Protein AF-A0A947FQ10-F1 (afdb_monomer)

pLDDT: mean 89.3, std 8.46, range [59.41, 98.75]

Mean predicted aligned error: 6.43 Å

Secondary structure (DSSP, 8-state):
-HHHHHHTTT--HHHHHHHHHHHHHHHHHHHHHHHHT-BTTB-TTS-B-SSTTHHHHHHTT-

Foldseek 3Di:
DVVCVVVVVVPDPVVVVVVVVVVVVVVVVVVCQQVVQADVQAGPVRAGVDPVCNVVVVVVVD

Radius of gyration: 19.17 Å; Cα contacts (8 Å, |Δi|>4): 26; chains: 1; bounding box: 40×21×50 Å

Solvent-accessible surface area (backbone atoms only — not comparable to full-atom values): 3745 Å² total; per-residue (Å²): 112,71,61,50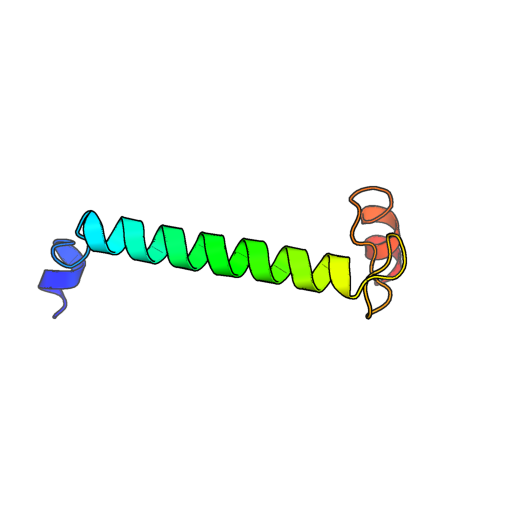,66,74,68,43,78,79,70,42,73,67,55,52,50,52,52,50,53,50,53,50,51,52,52,52,52,49,52,50,52,50,61,73,54,27,62,86,60,27,30,81,84,74,43,62,74,44,77,78,60,37,68,58,59,58,65,73,73,115

Structure (mmCIF, N/CA/C/O backbone):
data_AF-A0A947FQ10-F1
#
_entry.id   AF-A0A947FQ10-F1
#
loop_
_atom_site.group_PDB
_atom_site.id
_atom_site.type_symbol
_atom_site.label_atom_id
_atom_site.label_alt_id
_atom_site.label_comp_id
_atom_site.label_asym_id
_atom_site.label_entity_id
_atom_site.label_seq_id
_atom_site.pdbx_PDB_ins_code
_atom_site.Cartn_x
_atom_site.Cartn_y
_atom_site.Cartn_z
_atom_site.occupancy
_atom_site.B_iso_or_equiv
_atom_site.auth_seq_id
_atom_site.auth_comp_id
_atom_site.auth_asym_id
_atom_site.auth_atom_id
_atom_site.pdbx_PDB_model_num
ATOM 1 N N . MET A 1 1 ? -6.466 1.406 31.466 1.00 63.25 1 MET A N 1
ATOM 2 C CA . MET A 1 1 ? -5.847 1.442 30.118 1.00 63.25 1 MET A CA 1
ATOM 3 C C . MET A 1 1 ? -5.700 0.043 29.525 1.00 63.25 1 MET A C 1
ATOM 5 O O . MET A 1 1 ? -6.328 -0.212 28.509 1.00 63.25 1 MET A O 1
ATOM 9 N N . LEU A 1 2 ? -4.972 -0.878 30.174 1.00 81.19 2 LEU A N 1
ATOM 10 C CA . LEU A 1 2 ? -4.835 -2.282 29.733 1.00 81.19 2 LEU A CA 1
ATOM 11 C C . LEU A 1 2 ? -6.169 -3.045 29.623 1.00 81.19 2 LEU A C 1
ATOM 13 O O . LEU A 1 2 ? -6.352 -3.813 28.687 1.00 81.19 2 LEU A O 1
ATOM 17 N N . SER A 1 3 ? -7.119 -2.792 30.529 1.00 82.38 3 SER A N 1
ATOM 18 C CA . SER A 1 3 ? -8.467 -3.382 30.488 1.00 82.38 3 SER A CA 1
ATOM 19 C C . SER A 1 3 ? -9.225 -3.046 29.202 1.00 82.38 3 SER A C 1
ATOM 21 O O . SER A 1 3 ? -9.695 -3.935 28.512 1.00 82.38 3 SER A O 1
ATOM 23 N N . SER A 1 4 ? -9.245 -1.770 28.809 1.00 80.88 4 SER A N 1
ATOM 24 C CA . SER A 1 4 ? -9.908 -1.332 27.572 1.00 80.88 4 SER A CA 1
ATOM 25 C C . SER A 1 4 ? -9.325 -2.010 26.326 1.00 80.88 4 SER A C 1
ATOM 27 O O . SER A 1 4 ? -10.077 -2.415 25.444 1.00 80.88 4 SER A O 1
ATOM 29 N N . LEU A 1 5 ? -7.998 -2.200 26.272 1.00 83.75 5 LEU A N 1
ATOM 30 C CA . LEU A 1 5 ? -7.350 -2.934 25.181 1.00 83.75 5 LEU A CA 1
ATOM 31 C C . LEU A 1 5 ? -7.767 -4.408 25.148 1.00 83.75 5 LEU A C 1
ATOM 33 O O . LEU A 1 5 ? -8.063 -4.913 24.069 1.00 83.75 5 LEU A O 1
ATOM 37 N N . ARG A 1 6 ? -7.822 -5.066 26.314 1.00 87.75 6 ARG A N 1
ATOM 38 C CA . ARG A 1 6 ? -8.246 -6.466 26.462 1.00 87.75 6 ARG A CA 1
ATOM 39 C C . ARG A 1 6 ? -9.702 -6.678 26.048 1.00 87.75 6 ARG A C 1
ATOM 41 O O . ARG A 1 6 ? -9.995 -7.650 25.363 1.00 87.75 6 ARG A O 1
ATOM 48 N N . ASP A 1 7 ? -10.586 -5.778 26.459 1.00 87.56 7 ASP A N 1
ATOM 49 C CA . ASP A 1 7 ? -12.031 -5.934 26.273 1.00 87.56 7 ASP A CA 1
ATOM 50 C C . ASP A 1 7 ? -12.496 -5.456 24.888 1.00 87.56 7 ASP A C 1
ATOM 52 O O . ASP A 1 7 ? -13.658 -5.616 24.527 1.00 87.56 7 ASP A O 1
ATOM 56 N N . GLY A 1 8 ? -11.605 -4.838 24.100 1.00 86.19 8 GLY A N 1
ATOM 57 C CA . GLY A 1 8 ? -11.900 -4.410 22.730 1.00 86.19 8 GLY A CA 1
ATOM 58 C C . GLY A 1 8 ? -12.952 -3.303 22.628 1.00 86.19 8 GLY A C 1
ATOM 59 O O . GLY A 1 8 ? -13.379 -2.962 21.529 1.00 86.19 8 GLY A O 1
ATOM 60 N N . ASN A 1 9 ? -13.339 -2.690 23.749 1.00 85.69 9 ASN A N 1
ATOM 61 C CA . ASN A 1 9 ? -14.441 -1.725 23.828 1.00 85.69 9 ASN A CA 1
ATOM 62 C C . ASN A 1 9 ? -14.188 -0.442 23.004 1.00 85.69 9 ASN A C 1
ATOM 64 O O . ASN A 1 9 ? -15.086 0.354 22.745 1.00 85.69 9 ASN A O 1
ATOM 68 N N . TRP A 1 10 ? -12.940 -0.233 22.579 1.00 85.56 10 TRP A N 1
ATOM 69 C CA . TRP A 1 10 ? -12.509 0.852 21.701 1.00 85.56 10 TRP A CA 1
ATOM 70 C C . TRP A 1 10 ? -12.717 0.566 20.203 1.00 85.56 10 TRP A C 1
ATOM 72 O O . TRP A 1 10 ? -12.571 1.493 19.396 1.00 85.56 10 TRP A O 1
ATOM 82 N N . LEU A 1 11 ? -13.013 -0.683 19.821 1.00 87.25 11 LEU A N 1
ATOM 83 C CA . LEU A 1 11 ? -13.162 -1.158 18.444 1.00 87.25 11 LEU A CA 1
ATOM 84 C C . LEU A 1 11 ? -14.649 -1.342 18.098 1.00 87.25 11 LEU A C 1
ATOM 86 O O . LEU A 1 11 ? -15.160 -2.449 17.958 1.00 87.25 11 LEU A O 1
ATOM 90 N N . GLY A 1 12 ? -15.358 -0.221 17.970 1.00 93.12 12 GLY A N 1
ATOM 91 C CA . GLY A 1 12 ? -16.739 -0.210 17.485 1.00 93.12 12 GLY A CA 1
ATOM 92 C C . GLY A 1 12 ? -16.831 -0.311 15.958 1.00 93.12 12 GLY A C 1
ATOM 93 O O . GLY A 1 12 ? -15.894 0.048 15.243 1.00 93.12 12 GLY A O 1
ATOM 94 N N . ILE A 1 13 ? -18.002 -0.710 15.450 1.00 93.75 13 ILE A N 1
ATOM 95 C CA . ILE A 1 13 ? -18.251 -0.868 14.005 1.00 93.75 13 ILE A CA 1
ATOM 96 C C . ILE A 1 13 ? -17.985 0.412 13.202 1.00 93.75 13 ILE A C 1
ATOM 98 O O . ILE A 1 13 ? -17.431 0.360 12.106 1.00 93.75 13 ILE A O 1
ATOM 102 N N . GLU A 1 14 ? -18.307 1.569 13.782 1.00 94.19 14 GLU A N 1
ATOM 103 C CA . GLU A 1 14 ? -18.053 2.880 13.183 1.00 94.19 14 GLU A CA 1
ATOM 104 C C . GLU A 1 14 ? -16.552 3.143 13.028 1.00 94.19 14 GLU A C 1
ATOM 106 O O . GLU A 1 14 ? -16.092 3.597 11.980 1.00 94.19 14 GLU A O 1
ATOM 111 N N . ARG A 1 15 ? -15.756 2.796 14.046 1.00 94.56 15 ARG A N 1
ATOM 112 C CA . ARG A 1 15 ? -14.301 2.954 14.001 1.00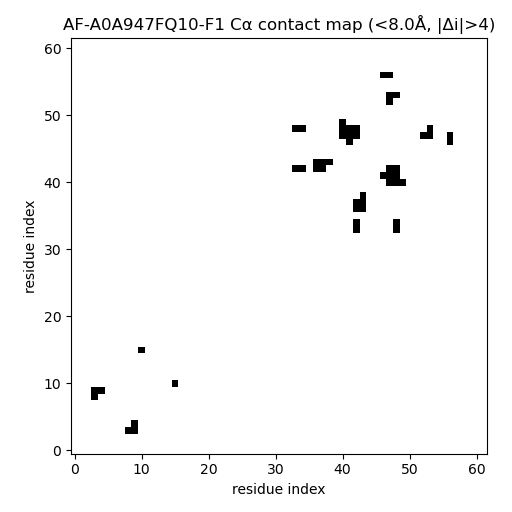 94.56 15 ARG A CA 1
ATOM 113 C C . ARG A 1 15 ? -13.681 2.014 12.975 1.00 94.56 15 ARG A C 1
ATOM 115 O O . ARG A 1 15 ? -12.835 2.449 12.199 1.00 94.56 15 ARG A O 1
ATOM 122 N N . THR A 1 16 ? -14.125 0.760 12.942 1.00 95.50 16 THR A N 1
ATOM 123 C CA . THR A 1 16 ? -13.673 -0.224 11.953 1.00 95.50 16 THR A CA 1
ATOM 124 C C . THR A 1 16 ? -13.955 0.259 10.536 1.00 95.50 16 THR A C 1
ATOM 126 O O . THR A 1 16 ? -13.053 0.258 9.703 1.00 95.50 16 THR A O 1
ATOM 129 N N . ARG A 1 17 ? -15.171 0.756 10.273 1.00 97.25 17 ARG A N 1
ATOM 130 C CA . ARG A 1 17 ? -15.543 1.299 8.963 1.00 97.25 17 ARG A CA 1
ATOM 131 C C . ARG A 1 17 ? -14.688 2.506 8.588 1.00 97.25 17 ARG A C 1
ATOM 133 O O . ARG A 1 17 ? -14.176 2.543 7.477 1.00 97.25 17 ARG A O 1
ATOM 140 N N . ARG A 1 18 ? -14.465 3.451 9.507 1.00 97.50 18 ARG A N 1
ATOM 141 C CA . ARG A 1 18 ? -13.586 4.608 9.255 1.00 97.50 18 ARG A CA 1
ATOM 142 C C . ARG A 1 18 ? -12.167 4.186 8.901 1.00 97.50 18 ARG A C 1
ATOM 144 O O . ARG A 1 18 ? -11.636 4.663 7.906 1.00 97.50 18 ARG A O 1
ATOM 151 N N . ILE A 1 19 ? -11.566 3.291 9.686 1.00 97.25 19 ILE A N 1
ATOM 152 C CA . ILE A 1 19 ? -10.205 2.804 9.426 1.00 97.25 19 ILE A CA 1
ATOM 153 C C . ILE A 1 19 ? -10.150 2.091 8.072 1.00 97.25 19 ILE A C 1
ATOM 155 O O . ILE A 1 19 ? -9.260 2.384 7.279 1.00 97.25 19 ILE A O 1
ATOM 159 N N . ALA A 1 20 ? -11.119 1.222 7.770 1.00 97.75 20 ALA A N 1
ATOM 160 C CA . ALA A 1 20 ? -11.200 0.533 6.485 1.00 97.75 20 ALA A CA 1
ATOM 161 C C . ALA A 1 20 ? -11.314 1.514 5.305 1.00 97.75 20 ALA A C 1
ATOM 163 O O . ALA A 1 20 ? -10.573 1.384 4.335 1.00 97.75 20 ALA A O 1
ATOM 164 N N . THR A 1 21 ? -12.173 2.534 5.400 1.00 98.44 21 THR A N 1
ATOM 165 C CA . THR A 1 21 ? -12.317 3.560 4.356 1.00 98.44 21 THR A CA 1
ATOM 166 C C . THR A 1 21 ? -11.042 4.384 4.182 1.00 98.44 21 THR A C 1
ATOM 168 O O . THR A 1 21 ? -10.656 4.671 3.052 1.00 98.44 21 THR A O 1
ATOM 171 N N . ILE A 1 22 ? -10.356 4.741 5.274 1.00 98.50 22 ILE A N 1
ATOM 172 C CA . ILE A 1 22 ? -9.072 5.457 5.207 1.00 98.50 22 ILE A CA 1
ATOM 173 C C . ILE A 1 22 ? -8.019 4.591 4.512 1.00 98.50 22 ILE A C 1
ATOM 175 O O . ILE A 1 22 ? -7.347 5.068 3.602 1.00 98.50 22 ILE A O 1
ATOM 179 N N . MET A 1 23 ? -7.893 3.320 4.903 1.00 98.56 23 MET A N 1
ATOM 180 C CA . MET A 1 23 ? -6.948 2.388 4.278 1.00 98.56 23 MET A CA 1
ATOM 181 C C . MET A 1 23 ? -7.249 2.191 2.792 1.00 98.56 23 MET A C 1
ATOM 183 O O . MET A 1 23 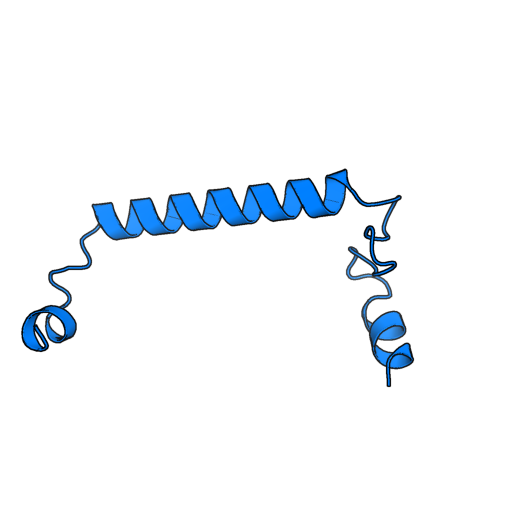? -6.330 2.218 1.978 1.00 98.56 23 MET A O 1
ATOM 187 N N . LEU A 1 24 ? -8.528 2.065 2.425 1.00 98.62 24 LEU A N 1
ATOM 188 C CA . LEU A 1 24 ? -8.951 1.986 1.030 1.00 98.62 24 LEU A CA 1
ATOM 189 C C . LEU A 1 24 ? -8.551 3.248 0.256 1.00 98.62 24 LEU A C 1
ATOM 191 O O . LEU A 1 24 ? -7.946 3.144 -0.806 1.00 98.62 24 LEU A O 1
ATOM 195 N N . GLY A 1 25 ? -8.846 4.432 0.798 1.00 98.75 25 GLY A N 1
ATOM 196 C CA . GLY A 1 25 ? -8.500 5.706 0.169 1.00 98.75 25 GLY A CA 1
ATOM 197 C C . GLY A 1 25 ? -6.993 5.876 -0.025 1.00 98.75 25 GLY A C 1
ATOM 198 O O . GLY A 1 25 ? -6.556 6.259 -1.107 1.00 98.75 25 GLY A O 1
ATOM 199 N N . LEU A 1 26 ? -6.192 5.528 0.987 1.00 98.62 26 LEU A N 1
ATOM 200 C CA . LEU A 1 26 ? -4.731 5.542 0.890 1.00 98.62 26 LEU A CA 1
ATOM 201 C C . LEU A 1 26 ? -4.217 4.538 -0.146 1.00 98.62 26 LEU A C 1
ATOM 203 O O . LEU A 1 26 ? -3.333 4.880 -0.925 1.00 98.62 26 LEU A O 1
ATOM 207 N N . GLY A 1 27 ? -4.783 3.330 -0.193 1.00 98.06 27 GLY A N 1
ATOM 208 C CA . GLY A 1 27 ? -4.418 2.317 -1.182 1.00 98.06 27 GLY A CA 1
ATOM 209 C C . GLY A 1 27 ? -4.701 2.775 -2.612 1.00 98.06 27 GLY A C 1
ATOM 210 O O . GLY A 1 27 ? -3.827 2.695 -3.471 1.00 98.06 27 GLY A O 1
ATOM 211 N N . VAL A 1 28 ? -5.891 3.329 -2.857 1.00 98.50 28 VAL A N 1
ATOM 212 C CA . VAL A 1 28 ? -6.265 3.884 -4.167 1.00 98.50 28 VAL A CA 1
ATOM 213 C C . VAL A 1 28 ? -5.361 5.053 -4.548 1.00 98.50 28 VAL A C 1
ATOM 215 O O . VAL A 1 28 ? -4.867 5.090 -5.672 1.00 98.50 28 VAL A O 1
ATOM 218 N N . LEU A 1 29 ? -5.104 5.982 -3.621 1.00 98.44 29 LEU A N 1
ATOM 219 C CA . LEU A 1 29 ? -4.197 7.105 -3.860 1.00 98.44 29 LEU A CA 1
ATOM 220 C C . LEU A 1 29 ? -2.794 6.615 -4.222 1.00 98.44 29 LEU A C 1
ATOM 222 O O . LEU A 1 29 ? -2.176 7.150 -5.140 1.00 98.44 29 LEU A O 1
ATOM 226 N N . TRP A 1 30 ? -2.297 5.590 -3.527 1.00 96.62 30 TRP A N 1
ATOM 227 C CA . TRP A 1 30 ? -0.956 5.087 -3.784 1.00 96.62 30 TRP A CA 1
ATOM 228 C C . TRP A 1 30 ? -0.866 4.403 -5.155 1.00 96.62 30 TRP A C 1
ATOM 230 O O . TRP A 1 30 ? 0.049 4.669 -5.927 1.00 96.62 30 TRP A O 1
ATOM 240 N N . LEU A 1 31 ? -1.866 3.600 -5.523 1.00 94.50 31 LEU A N 1
ATOM 241 C CA . LEU A 1 31 ? -1.945 3.029 -6.869 1.00 94.50 31 LEU A CA 1
ATOM 242 C C . LEU A 1 31 ? -2.027 4.125 -7.941 1.00 94.50 31 LEU A C 1
ATOM 244 O O . LEU A 1 31 ? -1.309 4.061 -8.934 1.00 94.50 31 LEU A O 1
ATOM 248 N N . ALA A 1 32 ? -2.846 5.157 -7.727 1.00 96.06 32 ALA A N 1
ATOM 249 C CA . ALA A 1 32 ? -2.981 6.266 -8.667 1.00 96.06 32 ALA A CA 1
ATOM 250 C C . ALA A 1 32 ? -1.661 7.025 -8.867 1.00 96.06 32 ALA A C 1
ATOM 252 O O . ALA A 1 32 ? -1.306 7.346 -9.996 1.00 96.06 32 ALA A O 1
ATOM 253 N N . LEU A 1 33 ? -0.914 7.283 -7.793 1.00 95.56 33 LEU A N 1
ATOM 254 C CA . LEU A 1 33 ? 0.401 7.919 -7.874 1.00 95.56 33 LEU A CA 1
ATOM 255 C C . LEU A 1 33 ? 1.441 7.007 -8.538 1.00 95.56 33 LEU A C 1
ATOM 257 O O . LEU A 1 33 ? 2.231 7.496 -9.342 1.00 95.56 33 LEU A O 1
ATOM 261 N N . LEU A 1 34 ? 1.439 5.703 -8.244 1.00 93.62 34 LEU A N 1
ATOM 262 C CA . LEU A 1 34 ? 2.360 4.741 -8.856 1.00 93.62 34 LEU A CA 1
ATOM 263 C C . LEU A 1 34 ? 2.175 4.701 -10.377 1.00 93.62 34 LEU A C 1
ATOM 265 O O . LEU A 1 34 ? 3.132 4.916 -11.112 1.00 93.62 34 LEU A O 1
ATOM 269 N N . TRP A 1 35 ? 0.940 4.505 -10.842 1.00 92.19 35 TRP A N 1
ATOM 270 C CA . TRP A 1 35 ? 0.625 4.459 -12.273 1.00 92.19 35 TRP A CA 1
ATOM 271 C C . TRP A 1 35 ? 0.718 5.830 -12.946 1.00 92.19 35 TRP A C 1
ATOM 273 O O . TRP A 1 35 ? 1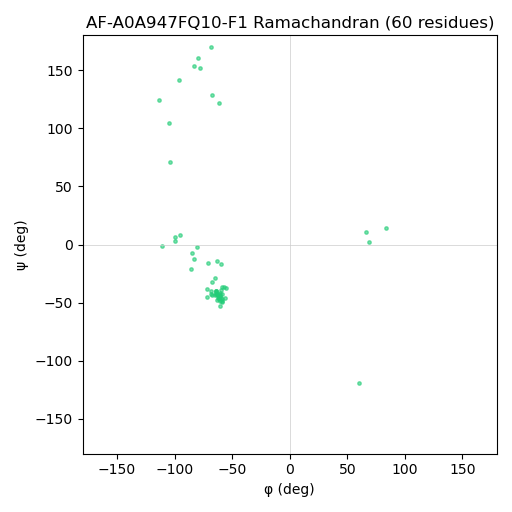.207 5.932 -14.063 1.00 92.19 35 TRP A O 1
ATOM 283 N N . GLY A 1 36 ? 0.288 6.895 -12.269 1.00 94.94 36 GLY A N 1
ATOM 284 C CA . GLY A 1 36 ? 0.309 8.257 -12.808 1.00 94.94 36 GLY A CA 1
ATOM 285 C C . GLY A 1 36 ? 1.708 8.866 -12.926 1.00 94.94 36 GLY A C 1
ATOM 286 O O . GLY A 1 36 ? 1.872 9.870 -13.613 1.00 94.94 36 GLY A O 1
ATOM 287 N N . THR A 1 37 ? 2.711 8.285 -12.261 1.00 95.38 37 THR A N 1
ATOM 288 C CA . THR A 1 37 ? 4.119 8.710 -12.360 1.00 95.38 37 THR A CA 1
ATOM 289 C C . THR A 1 37 ? 5.014 7.701 -13.082 1.00 95.38 37 THR A C 1
ATOM 291 O O . THR A 1 37 ? 6.205 7.972 -13.237 1.00 95.38 37 THR A O 1
ATOM 294 N N . ALA A 1 38 ? 4.461 6.565 -13.512 1.00 92.38 38 ALA A N 1
ATOM 295 C CA . ALA A 1 38 ? 5.163 5.551 -14.288 1.00 92.38 38 ALA A CA 1
ATOM 296 C C . ALA A 1 38 ? 5.303 5.958 -15.764 1.00 92.38 38 ALA A C 1
ATOM 298 O O . ALA 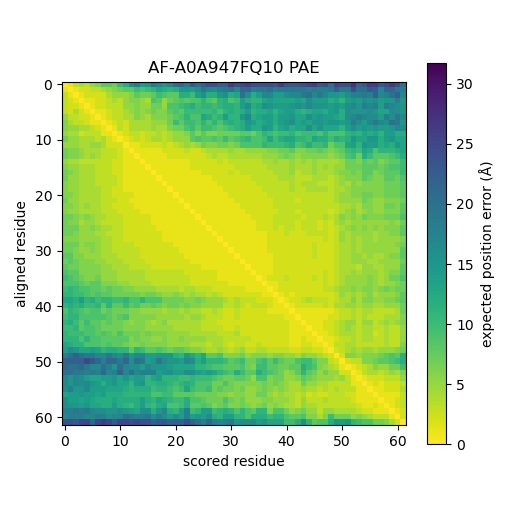A 1 38 ? 4.460 6.671 -16.310 1.00 92.38 38 ALA A O 1
ATOM 299 N N . ASP A 1 39 ? 6.352 5.454 -16.411 1.00 91.44 39 ASP A N 1
ATOM 300 C CA . ASP A 1 39 ? 6.505 5.462 -17.864 1.00 91.44 39 ASP A CA 1
ATOM 301 C C . ASP A 1 39 ? 6.230 4.043 -18.386 1.00 91.44 39 ASP A C 1
ATOM 303 O O . ASP A 1 39 ? 7.005 3.102 -18.175 1.00 91.44 39 ASP A O 1
ATOM 307 N N . GLY A 1 40 ? 5.053 3.852 -18.983 1.00 89.06 40 GLY A N 1
ATOM 308 C CA . GLY A 1 40 ? 4.566 2.530 -19.369 1.00 89.06 40 GLY A CA 1
ATOM 309 C C . GLY A 1 40 ? 4.430 1.588 -18.166 1.00 89.06 40 GLY A C 1
ATOM 310 O O . GLY A 1 40 ? 3.655 1.846 -17.248 1.00 89.06 40 GLY A O 1
ATOM 311 N N . THR A 1 41 ? 5.160 0.468 -18.180 1.00 88.44 41 THR A N 1
ATOM 312 C CA . THR A 1 41 ? 5.160 -0.540 -17.099 1.00 88.44 41 THR A CA 1
ATOM 313 C C . THR A 1 41 ? 6.289 -0.349 -16.088 1.00 88.44 41 THR A C 1
ATOM 315 O O . THR A 1 41 ? 6.501 -1.229 -15.253 1.00 88.44 41 THR A O 1
ATOM 318 N N . ILE A 1 42 ? 7.035 0.753 -16.173 1.00 90.62 42 ILE A N 1
ATOM 319 C CA . ILE A 1 42 ? 8.200 1.037 -15.336 1.00 90.62 42 ILE A CA 1
ATOM 320 C C . ILE A 1 42 ? 7.892 2.241 -14.446 1.00 90.62 42 ILE A C 1
ATOM 322 O O . ILE A 1 42 ? 7.511 3.305 -14.929 1.00 90.62 42 ILE A O 1
ATOM 326 N N . ASP A 1 43 ? 8.036 2.080 -13.133 1.00 92.12 43 ASP A N 1
ATOM 327 C CA . ASP A 1 43 ? 7.863 3.176 -12.188 1.00 92.12 43 ASP A CA 1
ATOM 328 C C . ASP A 1 43 ? 8.980 4.221 -12.327 1.00 92.12 43 ASP A C 1
ATOM 330 O O . ASP A 1 43 ? 10.010 4.019 -12.974 1.00 92.12 43 ASP A O 1
ATOM 334 N N . ARG A 1 44 ? 8.805 5.357 -11.651 1.00 92.94 44 ARG A N 1
ATOM 335 C CA . ARG A 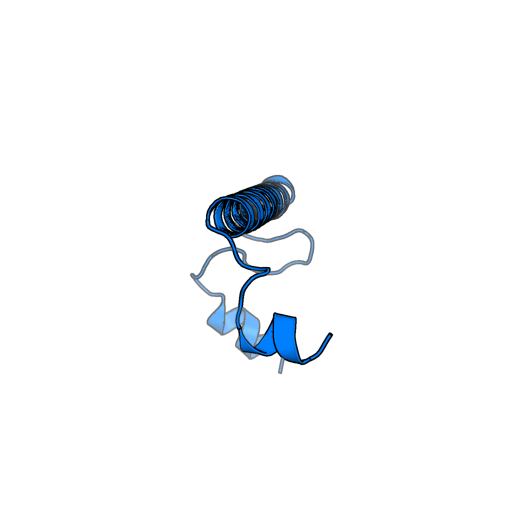1 44 ? 9.782 6.453 -11.658 1.00 92.94 44 ARG A CA 1
ATOM 336 C C . ARG A 1 44 ? 11.179 6.065 -11.139 1.00 92.94 44 ARG A C 1
ATOM 338 O O . ARG A 1 44 ? 12.137 6.804 -11.360 1.00 92.94 44 ARG A O 1
ATOM 345 N N . PHE A 1 45 ? 11.307 4.944 -10.437 1.00 91.50 45 PHE A N 1
ATOM 346 C CA . PHE A 1 45 ? 12.562 4.428 -9.895 1.00 91.50 45 PHE A CA 1
ATOM 347 C C . PHE A 1 45 ? 13.176 3.318 -10.762 1.00 91.50 45 PHE A C 1
ATOM 349 O O . PHE A 1 45 ? 14.175 2.725 -10.355 1.00 91.50 45 PHE A O 1
ATOM 356 N N . GLY A 1 46 ? 12.610 3.035 -11.939 1.00 88.62 46 GLY A N 1
ATOM 357 C CA . GLY A 1 46 ? 13.100 2.003 -12.851 1.00 88.62 46 GLY A CA 1
ATOM 358 C C . GLY A 1 46 ? 12.616 0.588 -12.520 1.00 88.62 46 GLY A C 1
ATOM 359 O O . GLY A 1 46 ? 13.175 -0.376 -13.041 1.00 88.62 46 GLY A O 1
ATOM 360 N N . ARG A 1 47 ? 11.604 0.437 -11.657 1.00 90.19 47 ARG A N 1
ATOM 361 C CA . ARG A 1 47 ? 11.070 -0.864 -11.225 1.00 90.19 47 ARG A CA 1
ATOM 362 C C . ARG A 1 47 ? 9.851 -1.248 -12.061 1.00 90.19 47 ARG A C 1
ATOM 364 O O . ARG A 1 47 ? 9.013 -0.392 -12.332 1.00 90.19 47 ARG A O 1
ATOM 371 N N . PRO A 1 48 ? 9.681 -2.524 -12.428 1.00 90.75 48 PRO A N 1
ATOM 372 C CA . PRO A 1 48 ? 8.468 -2.970 -13.098 1.00 90.75 48 PRO A CA 1
ATOM 373 C C . PRO A 1 48 ? 7.257 -2.898 -12.154 1.00 90.75 48 PRO A C 1
ATOM 375 O O . PRO A 1 48 ? 7.291 -3.423 -11.043 1.00 90.75 48 PRO A O 1
ATOM 378 N N . VAL A 1 49 ? 6.177 -2.259 -12.612 1.00 87.31 49 VAL A N 1
ATOM 379 C CA . VAL A 1 49 ? 4.879 -2.168 -11.909 1.00 87.31 49 VAL A CA 1
ATOM 380 C C . VAL A 1 49 ? 3.990 -3.384 -12.215 1.00 87.31 49 VAL A C 1
ATOM 382 O O . VAL A 1 49 ? 3.089 -3.718 -11.447 1.00 87.31 49 VAL A O 1
ATOM 385 N N . GLY A 1 50 ? 4.257 -4.075 -13.327 1.00 78.94 50 GLY A N 1
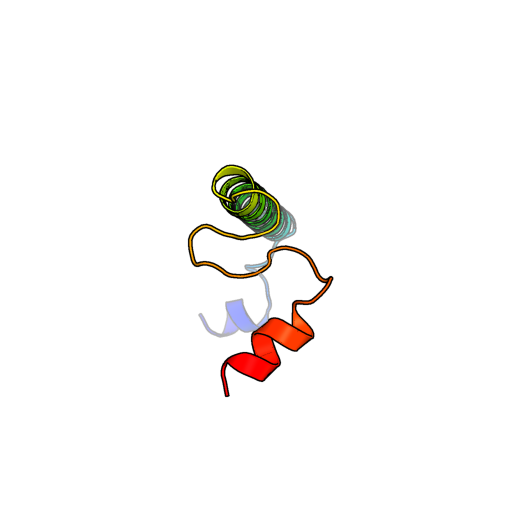ATOM 386 C CA . GLY A 1 50 ? 3.586 -5.314 -13.714 1.00 78.94 50 GLY A CA 1
ATOM 387 C C . GLY A 1 50 ? 4.178 -6.555 -13.041 1.00 78.94 50 GLY A C 1
ATOM 388 O O . GLY A 1 50 ? 5.357 -6.595 -12.694 1.00 78.94 50 GLY A O 1
ATOM 389 N N . ALA A 1 51 ? 3.357 -7.598 -12.890 1.00 74.56 51 ALA A N 1
ATOM 390 C CA . ALA A 1 51 ? 3.827 -8.904 -12.425 1.00 74.56 51 ALA A CA 1
ATOM 391 C C . ALA A 1 51 ? 4.753 -9.570 -13.457 1.00 74.56 51 ALA A C 1
ATOM 393 O O . ALA A 1 51 ? 5.709 -10.259 -13.084 1.00 74.56 51 ALA A O 1
ATOM 394 N N . ASP A 1 52 ? 4.509 -9.317 -14.743 1.00 74.12 52 ASP A N 1
ATOM 395 C CA . ASP A 1 52 ? 5.328 -9.830 -15.830 1.00 74.12 52 ASP A CA 1
ATOM 396 C C . ASP A 1 52 ? 6.757 -9.289 -15.692 1.00 74.12 52 ASP A C 1
ATOM 398 O O . ASP A 1 52 ? 6.989 -8.083 -15.635 1.00 74.12 52 ASP A O 1
ATOM 402 N N . PHE A 1 53 ? 7.719 -10.208 -15.590 1.00 69.88 53 PHE A N 1
ATOM 403 C CA . PHE A 1 53 ? 9.157 -9.944 -15.428 1.00 69.88 53 PHE A CA 1
ATOM 404 C C . PHE A 1 53 ? 9.619 -9.347 -14.088 1.00 69.88 53 PHE A C 1
ATOM 406 O O . PHE A 1 53 ? 10.825 -9.182 -13.895 1.00 69.88 53 PHE A O 1
ATOM 413 N N . SER A 1 54 ? 8.724 -9.132 -13.118 1.00 82.06 54 SER A N 1
ATOM 414 C CA . SER A 1 54 ? 9.101 -8.712 -11.754 1.00 82.06 54 SER A CA 1
ATOM 415 C C . SER A 1 54 ? 10.118 -9.662 -11.098 1.00 82.06 54 SER A C 1
ATOM 417 O O . SER A 1 54 ? 11.079 -9.218 -10.472 1.00 82.06 54 SER A O 1
ATOM 419 N N . GLN A 1 55 ? 9.968 -10.966 -11.344 1.00 83.38 55 GLN A N 1
ATOM 420 C CA . GLN A 1 55 ? 10.865 -12.020 -10.861 1.00 83.38 55 GLN A CA 1
ATOM 421 C C . GLN A 1 55 ? 12.286 -11.894 -11.436 1.00 83.38 55 GLN A C 1
ATOM 423 O O . GLN A 1 55 ? 13.267 -12.099 -10.726 1.00 83.38 55 GLN A O 1
ATOM 428 N N . VAL A 1 56 ? 12.403 -11.543 -12.724 1.00 85.12 56 VAL A N 1
ATOM 429 C CA . VAL A 1 56 ? 13.696 -11.380 -13.412 1.00 85.12 56 VAL A CA 1
ATOM 430 C C . VAL A 1 56 ? 14.393 -10.114 -12.925 1.00 85.12 56 VAL A C 1
ATOM 432 O O . VAL A 1 56 ? 15.576 -10.156 -12.596 1.00 85.12 56 VAL A O 1
ATOM 435 N N . TYR A 1 57 ? 13.650 -9.007 -12.817 1.00 84.44 57 TYR A N 1
ATOM 436 C CA . TYR A 1 57 ? 14.153 -7.765 -12.232 1.00 84.44 57 TYR A CA 1
ATOM 437 C C . TYR A 1 57 ? 14.675 -7.989 -10.804 1.00 84.44 57 TYR A C 1
ATOM 439 O O . TYR A 1 57 ? 15.779 -7.556 -10.483 1.00 84.44 57 TYR A O 1
ATOM 447 N N . ALA A 1 58 ? 13.922 -8.714 -9.967 1.00 86.56 58 ALA A N 1
ATOM 448 C CA . ALA A 1 58 ? 14.326 -9.032 -8.599 1.00 86.56 58 ALA A CA 1
ATOM 449 C C . ALA A 1 58 ? 15.581 -9.923 -8.536 1.00 86.56 58 ALA A C 1
ATOM 451 O O . ALA A 1 58 ? 16.452 -9.683 -7.702 1.00 86.56 58 ALA A O 1
ATOM 452 N N . A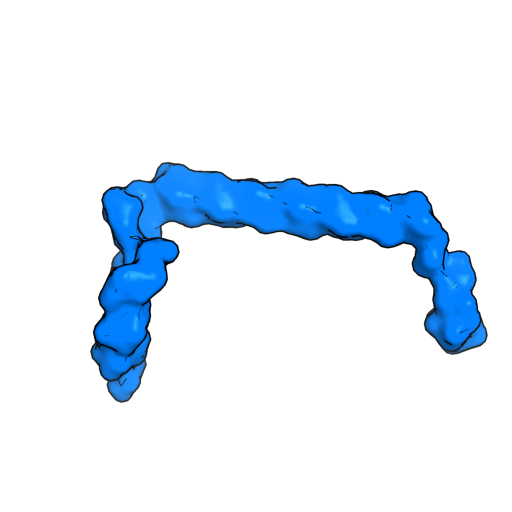LA A 1 59 ? 15.709 -10.913 -9.427 1.00 87.75 59 ALA A N 1
ATOM 453 C CA . ALA A 1 59 ? 16.890 -11.777 -9.501 1.00 87.75 59 ALA A CA 1
ATOM 454 C C . ALA A 1 59 ? 18.171 -11.018 -9.899 1.00 87.75 59 ALA A C 1
ATOM 456 O O . ALA A 1 59 ? 19.258 -11.410 -9.489 1.00 87.75 59 ALA A O 1
ATOM 457 N N . GLY A 1 60 ? 18.048 -9.930 -10.667 1.00 85.25 60 GLY A N 1
ATOM 458 C CA . GLY A 1 60 ? 19.173 -9.082 -11.076 1.00 85.25 60 GLY A CA 1
ATOM 459 C C . GLY A 1 60 ? 19.647 -8.065 -10.030 1.00 85.25 60 GLY A C 1
ATOM 460 O O . GLY A 1 60 ? 20.583 -7.323 -10.312 1.00 85.25 60 GLY A O 1
ATOM 461 N N . GLN A 1 61 ? 19.003 -7.986 -8.858 1.00 82.25 61 GLN A N 1
ATOM 462 C CA . GLN A 1 61 ? 19.401 -7.089 -7.759 1.00 82.25 61 GLN A CA 1
ATOM 463 C C . GLN A 1 61 ? 20.208 -7.782 -6.643 1.00 82.25 61 GLN A C 1
ATOM 465 O O . GLN A 1 61 ? 20.519 -7.132 -5.643 1.00 82.25 61 GLN A O 1
ATOM 470 N N . MET A 1 62 ? 20.516 -9.076 -6.790 1.00 59.41 62 MET A N 1
ATOM 471 C CA . MET A 1 62 ? 21.402 -9.834 -5.890 1.00 59.41 62 MET A CA 1
ATOM 472 C C . MET A 1 62 ? 22.857 -9.735 -6.345 1.00 59.41 62 MET A C 1
ATOM 474 O O . MET A 1 62 ? 23.727 -9.638 -5.453 1.00 59.41 62 MET A O 1
#

Sequence (62 aa):
MLSSLRDGNWLGIERTRRIATIMLGLG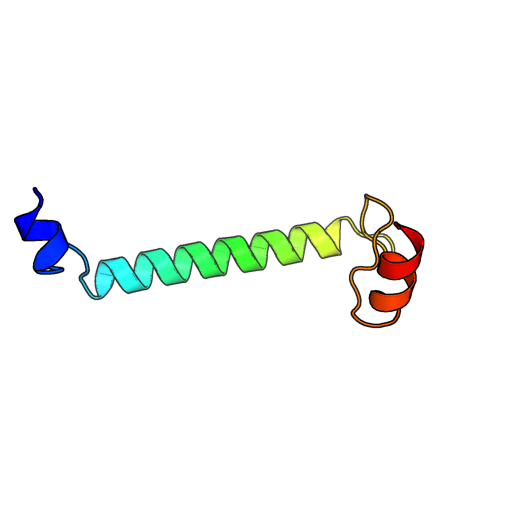VLWLALLWGTADGTIDRFGRPVGADFSQVYAAGQM